Protein AF-A0AAV4SUC7-F1 (afdb_monomer_lite)

pLDDT: mean 70.91, std 11.7, range [41.84, 91.31]

Structure (mmCIF, N/CA/C/O backbone):
data_AF-A0AAV4SUC7-F1
#
_entry.id   AF-A0AAV4SUC7-F1
#
loop_
_atom_site.group_PDB
_atom_site.id
_atom_site.type_symbol
_atom_site.label_atom_id
_atom_site.label_alt_id
_atom_site.label_comp_id
_atom_site.label_asym_id
_atom_site.label_entity_id
_atom_site.label_seq_id
_atom_site.pdbx_PDB_ins_code
_atom_site.Cartn_x
_atom_site.Cartn_y
_atom_site.Cartn_z
_atom_site.occupancy
_atom_site.B_iso_or_equiv
_atom_site.auth_seq_id
_atom_site.auth_comp_id
_atom_site.auth_asym_id
_atom_site.auth_atom_id
_atom_site.pdbx_PDB_model_num
ATOM 1 N N . MET A 1 1 ? 20.711 2.501 -16.975 1.00 49.78 1 MET A N 1
ATOM 2 C CA . MET A 1 1 ? 21.739 2.058 -16.014 1.00 49.78 1 MET A CA 1
ATOM 3 C C . MET A 1 1 ? 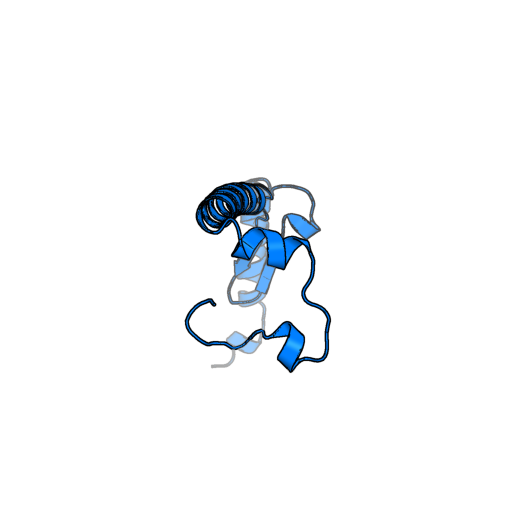21.252 2.358 -14.606 1.00 49.78 1 MET A C 1
ATOM 5 O O . MET A 1 1 ? 21.245 3.517 -14.207 1.00 49.78 1 MET A O 1
ATOM 9 N N . VAL A 1 2 ? 20.774 1.344 -13.889 1.00 52.22 2 VAL A N 1
ATOM 10 C CA . VAL A 1 2 ? 20.628 1.419 -12.431 1.00 52.22 2 VAL A CA 1
ATOM 11 C C . VAL A 1 2 ? 21.550 0.328 -11.896 1.00 52.22 2 VAL A C 1
ATOM 13 O O . VAL A 1 2 ? 21.175 -0.827 -11.772 1.00 52.22 2 VAL A O 1
ATOM 16 N N . LEU A 1 3 ? 22.816 0.723 -11.749 1.00 55.16 3 LEU A N 1
ATOM 17 C CA . LEU A 1 3 ? 23.956 0.028 -11.130 1.00 55.16 3 LEU A CA 1
ATOM 18 C C . LEU A 1 3 ? 24.468 -1.285 -11.749 1.00 55.16 3 LEU A C 1
ATOM 20 O O . LEU A 1 3 ? 25.678 -1.465 -11.796 1.00 55.16 3 LEU A O 1
ATOM 24 N N . ALA A 1 4 ? 23.628 -2.126 -12.340 1.00 56.91 4 ALA A N 1
ATOM 25 C CA . ALA A 1 4 ? 24.063 -3.175 -13.260 1.00 56.91 4 ALA A CA 1
ATOM 26 C C . ALA A 1 4 ? 23.516 -2.839 -14.647 1.00 56.91 4 ALA A C 1
ATOM 28 O O . ALA A 1 4 ? 22.411 -2.310 -14.780 1.00 56.91 4 ALA A O 1
ATOM 29 N N . ASN A 1 5 ? 24.260 -3.126 -15.709 1.00 60.97 5 ASN A N 1
ATOM 30 C CA . ASN A 1 5 ? 23.792 -2.976 -17.091 1.00 60.97 5 ASN A CA 1
ATOM 31 C C . ASN A 1 5 ? 22.766 -4.076 -17.451 1.00 60.97 5 ASN A C 1
ATOM 33 O O . ASN A 1 5 ? 22.826 -4.695 -18.505 1.00 60.97 5 ASN A O 1
ATOM 37 N N . PHE A 1 6 ? 21.869 -4.378 -16.514 1.00 64.44 6 PHE A N 1
ATOM 38 C CA . PHE A 1 6 ? 20.906 -5.456 -16.560 1.00 64.44 6 PHE A CA 1
ATOM 39 C C . PHE A 1 6 ? 19.524 -4.834 -16.680 1.00 64.44 6 PHE A C 1
ATOM 41 O O . PHE A 1 6 ? 19.015 -4.210 -15.749 1.00 64.44 6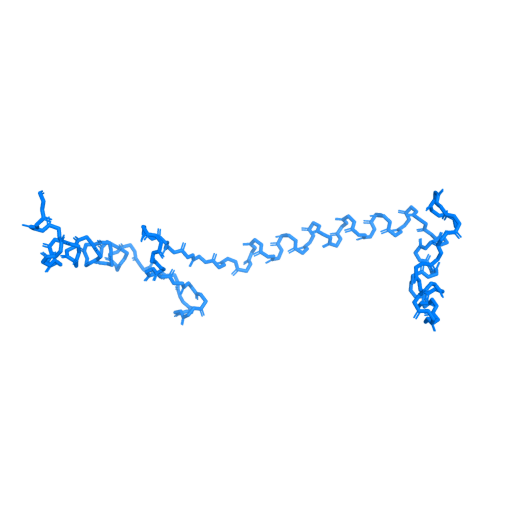 PHE A O 1
ATOM 48 N N . ASN A 1 7 ? 18.942 -4.953 -17.867 1.00 68.75 7 ASN A N 1
ATOM 49 C CA . ASN A 1 7 ? 17.557 -4.591 -18.094 1.00 68.75 7 ASN A CA 1
ATOM 50 C C . ASN A 1 7 ? 16.725 -5.867 -17.869 1.00 68.75 7 ASN A C 1
ATOM 52 O O . ASN A 1 7 ? 16.747 -6.744 -18.735 1.00 68.75 7 ASN A O 1
ATOM 56 N N . PRO A 1 8 ? 16.042 -6.021 -16.717 1.00 72.62 8 PRO A N 1
ATOM 57 C CA . PRO A 1 8 ? 15.377 -7.275 -16.354 1.00 72.62 8 PRO A CA 1
ATOM 58 C C . PRO A 1 8 ? 14.304 -7.674 -17.372 1.00 72.62 8 PRO A C 1
ATOM 60 O O . PRO A 1 8 ? 14.079 -8.857 -17.594 1.00 72.62 8 PRO A O 1
ATOM 63 N N . PHE A 1 9 ? 13.702 -6.700 -18.059 1.00 74.50 9 PHE A N 1
ATOM 64 C CA . PHE A 1 9 ? 12.746 -6.945 -19.138 1.00 74.50 9 PHE A CA 1
ATOM 65 C C . PHE A 1 9 ? 13.406 -7.625 -20.340 1.00 74.50 9 PHE A C 1
ATOM 67 O O . PHE A 1 9 ? 12.907 -8.638 -20.820 1.00 74.50 9 PHE A O 1
ATOM 74 N N . VAL A 1 10 ? 14.586 -7.146 -20.746 1.00 72.06 10 VAL A N 1
ATOM 75 C CA . VAL A 1 10 ? 15.376 -7.752 -21.831 1.00 72.06 10 VAL A CA 1
ATOM 76 C C . VAL A 1 10 ? 15.850 -9.152 -21.438 1.00 72.06 10 VAL A C 1
ATOM 78 O O . VAL A 1 10 ? 15.812 -10.060 -22.262 1.00 72.06 10 VAL A O 1
ATOM 81 N N . ALA A 1 11 ? 16.223 -9.355 -20.171 1.00 73.75 11 ALA A N 1
ATOM 82 C CA . ALA A 1 11 ? 16.588 -10.674 -19.653 1.00 73.75 11 ALA A CA 1
ATOM 83 C C . ALA A 1 11 ? 15.403 -11.659 -19.614 1.00 73.75 11 ALA A C 1
ATOM 85 O O . ALA A 1 11 ? 15.602 -12.859 -19.771 1.00 73.75 11 ALA A O 1
ATOM 86 N N . MET A 1 12 ? 14.175 -11.158 -19.458 1.00 78.50 12 MET A N 1
ATOM 87 C CA . MET A 1 12 ? 12.932 -11.934 -19.556 1.00 78.50 12 MET A CA 1
ATOM 88 C C . MET A 1 12 ? 12.376 -12.012 -20.993 1.00 78.50 12 MET A C 1
ATOM 90 O O . MET A 1 12 ? 11.262 -12.489 -21.185 1.00 78.50 12 MET A O 1
ATOM 94 N N . GLY A 1 13 ? 13.107 -11.527 -22.008 1.00 78.50 13 GLY A N 1
ATOM 95 C CA . GLY A 1 13 ? 12.666 -11.530 -23.412 1.00 78.50 13 GLY A CA 1
ATOM 96 C C . GLY A 1 13 ? 11.475 -10.609 -23.710 1.00 78.50 13 GLY A C 1
ATOM 97 O O . GLY A 1 13 ? 10.844 -10.733 -24.757 1.00 78.50 13 GLY A O 1
ATOM 98 N N . THR A 1 14 ? 11.151 -9.689 -22.799 1.00 78.88 14 THR A N 1
ATOM 99 C CA . THR A 1 14 ? 10.010 -8.774 -22.906 1.00 78.88 14 THR A CA 1
ATOM 100 C C . THR A 1 14 ? 10.465 -7.355 -23.230 1.00 78.88 14 THR A C 1
ATOM 102 O O . THR A 1 14 ? 11.534 -6.895 -22.819 1.00 78.88 14 THR A O 1
ATOM 105 N N . VAL A 1 15 ? 9.646 -6.631 -23.995 1.00 80.19 15 VAL A N 1
ATOM 106 C CA . VAL A 1 15 ? 9.900 -5.215 -24.285 1.00 80.19 15 VAL A CA 1
ATOM 107 C C . VAL A 1 15 ? 9.773 -4.395 -23.003 1.00 80.19 15 VAL A C 1
ATOM 109 O O . VAL A 1 15 ? 8.842 -4.585 -22.222 1.00 80.19 15 VAL A O 1
ATOM 112 N N . THR A 1 16 ? 10.713 -3.475 -22.771 1.00 80.50 16 THR A N 1
ATOM 113 C CA . THR A 1 16 ? 10.644 -2.588 -21.605 1.00 80.50 16 THR A CA 1
ATOM 114 C C . THR A 1 16 ? 9.406 -1.689 -21.720 1.00 80.50 16 THR A C 1
ATOM 116 O O . THR A 1 16 ? 9.287 -0.957 -22.705 1.00 80.50 16 THR A O 1
ATOM 119 N N . PRO A 1 17 ? 8.494 -1.694 -20.733 1.00 83.31 17 PRO A N 1
ATOM 120 C CA . PRO A 1 17 ? 7.290 -0.871 -20.781 1.00 83.31 17 PRO A CA 1
ATOM 121 C C . PRO A 1 17 ? 7.604 0.631 -20.839 1.00 83.31 17 PRO A C 1
ATOM 123 O O . PRO A 1 17 ? 8.517 1.107 -20.161 1.00 83.31 17 PRO A O 1
ATOM 126 N N . ALA A 1 18 ? 6.800 1.402 -21.580 1.00 82.62 18 ALA A N 1
ATOM 127 C CA . ALA A 1 18 ? 7.019 2.841 -21.776 1.00 82.62 18 ALA A CA 1
ATOM 128 C C . ALA A 1 18 ? 7.042 3.641 -20.458 1.00 82.62 18 ALA A C 1
ATOM 130 O O . ALA A 1 18 ? 7.870 4.537 -20.296 1.00 82.62 18 ALA A O 1
ATOM 131 N N . PHE A 1 19 ? 6.201 3.278 -19.482 1.00 82.38 19 PHE A N 1
ATOM 132 C CA . PHE A 1 19 ? 6.202 3.919 -18.161 1.00 82.38 19 PHE A CA 1
ATOM 133 C C . PHE A 1 19 ? 7.527 3.685 -17.413 1.00 82.38 19 PHE A C 1
ATOM 135 O O . PHE A 1 19 ? 8.048 4.590 -16.768 1.00 82.38 19 PHE A O 1
ATOM 142 N N . PHE A 1 20 ? 8.123 2.495 -17.547 1.00 80.69 20 PHE A N 1
ATOM 143 C CA . PHE A 1 20 ? 9.402 2.160 -16.924 1.00 80.69 20 PHE A CA 1
ATOM 144 C C . PHE A 1 20 ? 10.562 2.916 -17.578 1.00 80.69 20 PHE A C 1
ATOM 146 O O . PHE A 1 20 ? 11.441 3.442 -16.891 1.00 80.69 20 PHE A O 1
ATOM 153 N N . VAL A 1 21 ? 10.536 3.054 -18.907 1.00 81.88 21 VAL A N 1
ATOM 154 C CA . VAL A 1 21 ? 11.488 3.910 -19.631 1.00 81.88 21 VAL A CA 1
ATOM 155 C C . VAL A 1 21 ? 11.375 5.358 -19.147 1.00 81.88 21 VAL A C 1
ATOM 157 O O . VAL A 1 21 ? 12.386 5.963 -18.795 1.00 81.88 21 VAL A O 1
ATOM 160 N N . TRP A 1 22 ? 10.158 5.888 -19.023 1.00 83.75 22 TRP A N 1
ATOM 161 C CA . TRP A 1 22 ? 9.930 7.243 -18.519 1.00 83.75 22 TRP A CA 1
ATOM 162 C C . TRP A 1 22 ? 10.447 7.441 -17.083 1.00 83.75 22 TRP A C 1
ATOM 164 O O . TRP A 1 22 ? 11.129 8.433 -16.809 1.00 83.75 22 TRP A O 1
ATOM 174 N N . MET A 1 23 ? 10.215 6.475 -16.185 1.00 82.31 23 MET A N 1
ATOM 175 C CA . MET A 1 23 ? 10.725 6.522 -14.807 1.00 82.31 23 MET A CA 1
ATOM 176 C C . MET A 1 23 ? 12.257 6.508 -14.754 1.00 82.31 23 MET A C 1
ATOM 178 O O . MET A 1 23 ? 12.868 7.235 -13.972 1.00 82.31 23 MET A O 1
ATOM 182 N N . THR A 1 24 ? 12.903 5.702 -15.602 1.00 78.75 24 THR A N 1
ATOM 183 C CA . THR A 1 24 ? 14.374 5.628 -15.644 1.00 78.75 24 THR A CA 1
ATOM 184 C C . THR A 1 24 ? 15.022 6.867 -16.266 1.00 78.75 24 THR A C 1
ATOM 186 O O . THR A 1 24 ? 16.168 7.182 -15.918 1.00 78.75 24 THR A O 1
ATOM 189 N N . GLN A 1 25 ? 14.307 7.591 -17.131 1.00 84.94 25 GLN A N 1
ATOM 190 C CA . GLN A 1 25 ? 14.718 8.896 -17.657 1.00 84.94 25 GLN A CA 1
ATOM 191 C C . GLN A 1 25 ? 14.544 10.008 -16.611 1.00 84.94 25 GLN A C 1
ATOM 193 O O . GLN A 1 25 ? 15.456 10.806 -16.418 1.00 84.94 25 GLN A O 1
ATOM 198 N N . ASN A 1 26 ? 13.436 10.004 -15.863 1.00 86.94 26 ASN A N 1
ATOM 199 C CA . ASN A 1 26 ? 13.083 11.043 -14.890 1.00 86.94 26 ASN A CA 1
ATOM 200 C C . ASN A 1 26 ? 13.172 10.536 -13.443 1.00 86.94 26 ASN A C 1
ATOM 202 O O . ASN A 1 26 ? 12.202 10.593 -12.689 1.00 86.94 26 ASN A O 1
ATOM 206 N N . LYS A 1 27 ? 14.353 10.050 -13.038 1.00 80.25 27 LYS A N 1
ATOM 207 C CA . LYS A 1 27 ? 14.548 9.340 -11.756 1.00 80.25 27 LYS A CA 1
ATOM 208 C C . LYS A 1 27 ? 14.094 10.135 -10.527 1.00 80.25 27 LYS A C 1
ATOM 210 O O . LYS A 1 27 ? 13.531 9.556 -9.606 1.00 80.25 27 LYS A O 1
ATOM 215 N N . LEU A 1 28 ? 14.330 11.449 -10.513 1.00 86.25 28 LEU A N 1
ATOM 216 C CA . LEU A 1 28 ? 13.985 12.311 -9.378 1.00 86.25 28 LEU A CA 1
ATOM 217 C C . LEU A 1 28 ? 12.465 12.523 -9.275 1.00 86.25 28 LEU A C 1
ATOM 219 O O . LEU A 1 28 ? 11.900 12.358 -8.199 1.00 86.25 28 LEU A O 1
ATOM 223 N N . TYR A 1 29 ? 11.789 12.777 -10.400 1.00 86.12 29 TYR A N 1
ATOM 224 C CA . TYR A 1 29 ? 10.325 12.879 -10.453 1.00 86.12 29 TYR A CA 1
ATOM 225 C C . TYR A 1 29 ? 9.636 11.551 -10.140 1.00 86.12 29 TYR A C 1
ATOM 227 O O . TYR A 1 29 ? 8.681 11.531 -9.371 1.00 86.12 29 TYR A O 1
ATOM 235 N N . ALA A 1 30 ? 10.134 10.441 -10.691 1.00 86.38 30 ALA A N 1
ATOM 236 C CA . ALA A 1 30 ? 9.604 9.111 -10.410 1.00 86.38 30 ALA A CA 1
ATOM 237 C C . ALA A 1 30 ? 9.736 8.758 -8.921 1.00 86.38 30 ALA A C 1
ATOM 239 O O . ALA A 1 30 ? 8.781 8.270 -8.326 1.00 86.38 30 ALA A O 1
ATOM 240 N N . CYS A 1 31 ? 10.880 9.067 -8.301 1.00 86.88 31 CYS A N 1
ATOM 241 C CA . CYS A 1 31 ? 11.094 8.866 -6.868 1.00 86.88 31 CYS A CA 1
ATOM 242 C C . CYS A 1 31 ? 10.096 9.670 -6.021 1.00 86.88 31 CYS A C 1
ATOM 244 O O . CYS A 1 31 ? 9.428 9.105 -5.158 1.00 86.88 31 CYS A O 1
ATOM 246 N N . LEU A 1 32 ? 9.936 10.967 -6.308 1.00 90.50 32 LEU A N 1
ATOM 247 C CA . LEU A 1 32 ? 8.983 11.819 -5.592 1.00 90.50 32 LEU A CA 1
ATOM 248 C C . LEU A 1 32 ? 7.537 11.344 -5.782 1.00 90.50 32 LEU A C 1
ATOM 250 O O . LEU A 1 32 ? 6.781 11.291 -4.817 1.00 90.50 32 LEU A O 1
ATOM 254 N N . MET A 1 33 ? 7.154 10.955 -7.000 1.00 90.00 33 MET A N 1
ATOM 255 C CA . MET A 1 33 ? 5.811 10.447 -7.278 1.00 90.00 33 MET A CA 1
ATOM 256 C C . MET A 1 33 ? 5.534 9.146 -6.521 1.00 90.00 33 MET A C 1
ATOM 258 O O . MET A 1 33 ? 4.475 9.022 -5.914 1.00 90.00 33 MET A O 1
ATOM 262 N N . VAL A 1 34 ? 6.484 8.204 -6.509 1.00 88.56 34 VAL A N 1
ATOM 263 C CA . VAL A 1 34 ? 6.369 6.960 -5.734 1.00 88.56 34 VAL A CA 1
ATOM 264 C C . VAL A 1 34 ? 6.286 7.264 -4.242 1.00 88.56 34 VAL A C 1
ATOM 266 O O . VAL A 1 34 ? 5.431 6.705 -3.573 1.00 88.56 34 VAL A O 1
ATOM 269 N N . PHE A 1 35 ? 7.089 8.193 -3.720 1.00 89.62 35 PHE A N 1
ATOM 270 C CA . PHE A 1 35 ? 7.019 8.595 -2.315 1.00 89.62 35 PHE A CA 1
ATOM 271 C C . PHE A 1 35 ? 5.637 9.148 -1.936 1.00 89.62 35 PHE A C 1
ATOM 273 O O . PHE A 1 35 ? 5.045 8.714 -0.949 1.00 89.62 35 PHE A O 1
ATOM 280 N N . PHE A 1 36 ? 5.082 10.075 -2.720 1.00 91.31 36 PHE A N 1
ATOM 281 C CA . PHE A 1 36 ? 3.748 10.619 -2.449 1.00 91.31 36 PHE A CA 1
ATOM 282 C C . PHE A 1 36 ? 2.638 9.585 -2.641 1.00 91.31 36 PHE A C 1
ATOM 284 O O . PHE A 1 36 ? 1.699 9.540 -1.844 1.00 91.31 36 PHE A O 1
ATOM 291 N N . LEU A 1 37 ? 2.745 8.746 -3.673 1.00 90.31 37 LEU A N 1
ATOM 292 C CA . LEU A 1 37 ? 1.775 7.692 -3.941 1.00 90.31 37 LEU A CA 1
ATOM 293 C C . LEU A 1 37 ? 1.779 6.654 -2.821 1.00 90.31 37 LEU A C 1
ATOM 295 O O . LEU A 1 37 ? 0.708 6.314 -2.340 1.00 90.31 37 LEU A O 1
ATOM 299 N N . SER A 1 38 ? 2.948 6.208 -2.361 1.00 87.31 38 SER A N 1
ATOM 300 C CA . SER A 1 38 ? 3.066 5.288 -1.229 1.00 87.31 38 SER A CA 1
ATOM 301 C C . SER A 1 38 ? 2.495 5.894 0.046 1.00 87.31 38 SER A C 1
ATOM 303 O O . SER A 1 38 ? 1.672 5.250 0.673 1.00 87.31 38 SER A O 1
ATOM 305 N N . ASN A 1 39 ? 2.813 7.151 0.382 1.00 86.44 39 ASN A N 1
ATOM 306 C CA . ASN A 1 39 ? 2.217 7.814 1.552 1.00 86.44 39 ASN A CA 1
ATOM 307 C C . ASN A 1 39 ? 0.687 7.925 1.446 1.00 86.44 39 ASN A C 1
ATOM 309 O O . ASN A 1 39 ? -0.029 7.755 2.429 1.00 86.44 39 ASN A O 1
ATOM 313 N N . THR A 1 40 ? 0.172 8.199 0.245 1.00 86.12 40 THR A N 1
ATOM 314 C CA . THR A 1 40 ? -1.275 8.258 0.008 1.00 86.12 40 THR A CA 1
ATOM 315 C C . THR A 1 40 ? -1.895 6.871 0.124 1.00 86.12 40 THR A C 1
ATOM 317 O O . THR A 1 40 ? -2.919 6.729 0.777 1.00 86.12 40 THR A O 1
ATOM 320 N N . LEU A 1 41 ? -1.283 5.844 -0.469 1.00 84.69 41 LEU A N 1
A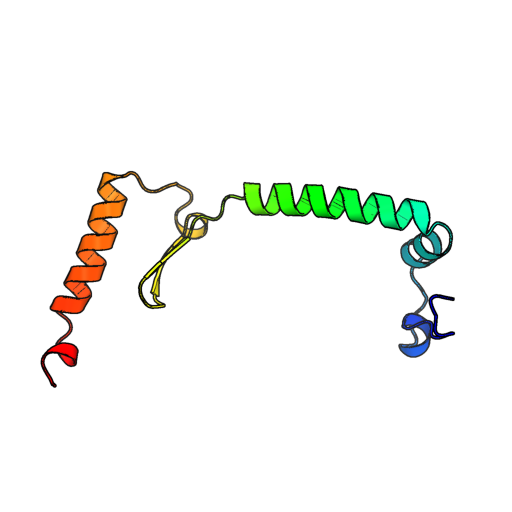TOM 321 C CA . LEU A 1 41 ? -1.751 4.461 -0.409 1.00 84.69 41 LEU A CA 1
ATOM 322 C C . LEU A 1 41 ? -1.685 3.902 1.009 1.00 84.69 41 LEU A C 1
ATOM 324 O O . LEU A 1 41 ? -2.648 3.287 1.434 1.00 84.69 41 LEU A O 1
ATOM 328 N N . GLU A 1 42 ? -0.613 4.144 1.758 1.00 80.62 42 GLU A N 1
ATOM 329 C CA . GLU A 1 42 ? -0.515 3.797 3.177 1.00 80.62 42 GLU A CA 1
ATOM 330 C C . GLU A 1 42 ? -1.603 4.511 3.977 1.00 80.62 42 GLU A C 1
ATOM 332 O O . GLU A 1 42 ? -2.320 3.867 4.735 1.00 80.62 42 GLU A O 1
ATOM 337 N N . GLY A 1 43 ? -1.814 5.808 3.735 1.00 77.06 43 GLY A N 1
ATOM 338 C CA . GLY A 1 43 ? -2.922 6.555 4.327 1.00 77.06 43 GLY A CA 1
ATOM 339 C C . GLY A 1 43 ? -4.288 5.957 3.984 1.00 77.06 43 GLY A C 1
ATOM 340 O O . GLY A 1 43 ? -5.134 5.825 4.862 1.00 77.06 43 GLY A O 1
ATOM 341 N N . GLN A 1 44 ? -4.500 5.534 2.737 1.00 72.56 44 GLN A N 1
ATOM 342 C CA . GLN A 1 44 ? -5.736 4.887 2.297 1.00 72.56 44 GLN A CA 1
ATOM 343 C C . GLN A 1 44 ? -5.888 3.482 2.880 1.00 72.56 44 GLN A C 1
ATOM 345 O O . GLN A 1 44 ? -6.981 3.147 3.303 1.00 72.56 44 GLN A O 1
ATOM 350 N N . LEU A 1 45 ? -4.828 2.677 2.962 1.00 67.31 45 LEU A N 1
ATOM 351 C CA . LEU A 1 45 ? -4.838 1.324 3.527 1.00 67.31 45 LEU A CA 1
ATOM 352 C C . LEU A 1 45 ? -5.071 1.357 5.038 1.00 67.31 45 LEU A C 1
ATOM 354 O O . LEU A 1 45 ? -5.940 0.643 5.531 1.00 67.31 45 LEU A O 1
ATOM 358 N N . ILE A 1 46 ? -4.398 2.255 5.757 1.00 67.81 46 ILE A N 1
ATOM 359 C CA . ILE A 1 46 ? -4.662 2.524 7.176 1.00 67.81 46 ILE A CA 1
ATOM 360 C C . ILE A 1 46 ? -6.098 3.049 7.351 1.00 67.81 46 ILE A C 1
ATOM 362 O O . ILE A 1 46 ? -6.809 2.627 8.262 1.00 67.81 46 ILE A O 1
ATOM 366 N N . SER A 1 47 ? -6.570 3.910 6.443 1.00 56.16 47 SER A N 1
ATOM 367 C CA . SER A 1 47 ? -7.929 4.465 6.473 1.00 56.16 47 SER A CA 1
ATOM 368 C C . SER A 1 47 ? -9.021 3.511 5.974 1.00 56.16 47 SER A C 1
ATOM 370 O O . SER A 1 47 ? -10.184 3.742 6.313 1.00 56.16 47 SER A O 1
ATOM 372 N N . THR A 1 48 ? -8.706 2.432 5.236 1.00 59.03 48 THR A N 1
ATOM 373 C CA . THR A 1 48 ? -9.684 1.362 4.950 1.00 59.03 48 THR A CA 1
ATOM 374 C C . THR A 1 48 ? -10.188 0.763 6.259 1.00 59.03 48 THR A C 1
ATOM 376 O O . THR A 1 48 ? -11.317 0.275 6.331 1.00 59.03 48 THR A O 1
ATOM 379 N N . GLY A 1 49 ? -9.394 0.909 7.331 1.00 55.97 49 GLY A N 1
ATOM 380 C CA . GLY A 1 49 ? -9.842 0.754 8.703 1.00 55.97 49 GLY A CA 1
ATOM 381 C C . GLY A 1 49 ? -10.371 -0.644 8.958 1.00 55.97 49 GLY A C 1
ATOM 382 O O . GLY A 1 49 ? -11.332 -0.773 9.719 1.00 55.97 49 GLY A O 1
ATOM 383 N N . ALA A 1 50 ? -9.805 -1.643 8.271 1.00 63.5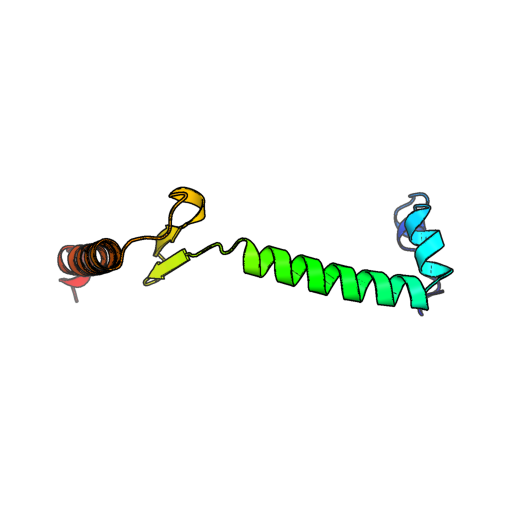0 50 ALA A N 1
ATOM 384 C CA . ALA A 1 50 ? -10.014 -3.050 8.548 1.00 63.50 50 ALA A CA 1
ATOM 385 C C . ALA A 1 50 ? -9.624 -3.278 10.007 1.00 63.50 50 ALA A C 1
ATOM 387 O O . ALA A 1 50 ? -8.478 -3.092 10.406 1.00 63.50 50 ALA A O 1
ATOM 388 N N . PHE A 1 51 ? -10.632 -3.554 10.820 1.00 64.62 51 PHE A N 1
ATOM 389 C CA . PHE A 1 51 ? -10.477 -3.761 12.243 1.00 64.62 51 PHE A CA 1
ATOM 390 C C . PHE A 1 51 ? -10.778 -5.225 12.500 1.00 64.62 51 PHE A C 1
ATOM 392 O O . PHE A 1 51 ? -11.903 -5.674 12.261 1.00 64.62 51 PHE A O 1
ATOM 399 N N . GLU A 1 52 ? -9.758 -5.952 12.932 1.00 70.00 52 GLU A N 1
ATOM 400 C CA . GLU A 1 52 ? -9.841 -7.381 13.188 1.00 70.00 52 GLU A CA 1
ATOM 401 C C . GLU A 1 52 ? -9.403 -7.655 14.623 1.00 70.00 52 GLU A C 1
ATOM 403 O O . GLU A 1 52 ? -8.382 -7.139 15.080 1.00 70.00 52 GLU A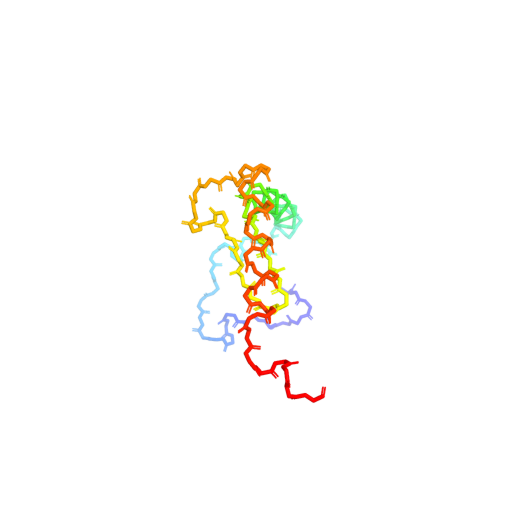 O 1
ATOM 408 N N . ILE A 1 53 ? -10.201 -8.438 15.347 1.00 67.88 53 ILE A N 1
ATOM 409 C CA . ILE A 1 53 ? -9.880 -8.893 16.699 1.00 67.88 53 ILE A CA 1
ATOM 410 C C . ILE A 1 53 ? -9.515 -10.365 16.596 1.00 67.88 53 ILE A C 1
ATOM 412 O O . ILE A 1 53 ? -10.357 -11.212 16.287 1.00 67.88 53 ILE A O 1
ATOM 416 N N . ILE A 1 54 ? -8.247 -10.652 16.866 1.00 72.88 54 ILE A N 1
ATOM 417 C CA . ILE A 1 54 ? -7.688 -11.999 16.873 1.00 72.88 54 ILE A CA 1
ATOM 418 C C . ILE A 1 54 ? -7.386 -12.361 18.323 1.00 72.88 54 ILE A C 1
ATOM 420 O O . ILE A 1 54 ? -6.757 -11.585 19.046 1.00 72.88 54 ILE A O 1
ATOM 424 N N . PHE A 1 55 ? -7.811 -13.545 18.749 1.00 68.19 55 PHE A N 1
ATOM 425 C CA . PHE A 1 55 ? -7.536 -14.054 20.088 1.00 68.19 55 PHE A CA 1
ATOM 426 C C . PHE A 1 55 ? -7.000 -15.477 19.998 1.00 68.19 55 PHE A C 1
ATOM 428 O O . PHE A 1 55 ? -7.689 -16.360 19.494 1.00 68.19 55 PHE A O 1
ATOM 435 N N . ASN A 1 56 ? -5.777 -15.696 20.501 1.00 61.03 56 ASN A N 1
ATOM 436 C CA . ASN A 1 56 ? -5.086 -16.993 20.450 1.00 61.03 56 ASN A CA 1
ATOM 437 C C . ASN A 1 56 ? -5.188 -17.663 19.064 1.00 61.03 56 ASN A C 1
ATOM 439 O O . ASN A 1 56 ? -5.622 -18.807 18.958 1.00 61.03 56 ASN A O 1
ATOM 443 N N . ASP A 1 57 ? -4.847 -16.910 18.015 1.00 68.38 57 ASP A N 1
ATOM 444 C CA . ASP A 1 57 ? -4.827 -17.357 16.613 1.00 68.38 57 ASP A CA 1
ATOM 445 C C . ASP A 1 57 ? -6.192 -17.684 15.977 1.00 68.38 57 ASP A C 1
ATOM 447 O O . ASP A 1 57 ? -6.245 -18.180 14.852 1.00 68.38 57 ASP A O 1
ATOM 451 N N . VAL A 1 58 ? -7.307 -17.347 16.638 1.00 70.62 58 VAL A N 1
ATOM 452 C CA . VAL A 1 58 ? -8.656 -17.432 16.056 1.00 70.62 58 VAL A CA 1
ATOM 453 C C . VAL A 1 58 ? -9.186 -16.021 15.766 1.00 70.62 58 VAL A C 1
ATOM 455 O O . VAL A 1 58 ? -9.267 -15.206 16.693 1.00 70.62 58 VAL A O 1
ATOM 458 N N . PRO A 1 59 ? -9.553 -15.697 14.508 1.00 66.12 59 PRO A N 1
ATOM 459 C CA . PRO A 1 59 ? -10.216 -14.437 14.192 1.00 66.12 59 PRO A CA 1
ATOM 460 C C . PRO A 1 59 ? -11.644 -14.478 14.749 1.00 66.12 59 PRO A C 1
ATOM 462 O O . PRO A 1 59 ? -12.455 -15.291 14.313 1.00 66.12 59 PRO A O 1
ATOM 465 N N . ILE A 1 60 ? -11.948 -13.636 15.742 1.00 70.00 60 ILE A N 1
ATOM 466 C CA . ILE A 1 60 ? -13.284 -13.595 16.367 1.00 70.00 60 ILE A CA 1
ATOM 467 C C . ILE A 1 60 ? -14.153 -12.481 15.775 1.00 70.00 60 ILE A C 1
ATOM 469 O O . ILE A 1 60 ? -15.379 -12.527 15.856 1.00 70.00 60 ILE A O 1
ATOM 473 N N . TRP A 1 61 ? -13.534 -11.463 15.177 1.00 68.69 61 TRP A N 1
ATOM 474 C CA . TRP A 1 61 ? -14.261 -10.397 14.504 1.00 68.69 61 TRP A CA 1
ATOM 475 C C . TRP A 1 61 ? -13.432 -9.802 13.380 1.00 68.69 61 TRP A C 1
ATOM 477 O O . TRP A 1 61 ? -12.278 -9.441 13.600 1.00 68.69 61 TRP A O 1
ATOM 487 N N . SER A 1 62 ? -14.042 -9.612 12.214 1.00 66.12 62 SER A N 1
ATOM 488 C CA . SER A 1 62 ? -13.494 -8.776 11.151 1.00 66.12 62 SER A CA 1
ATOM 489 C C . SER A 1 62 ? -14.536 -7.757 10.709 1.00 66.12 62 SER A C 1
ATOM 491 O O . SER A 1 62 ? -15.685 -8.085 10.394 1.00 66.12 62 SER A O 1
ATOM 493 N N . LYS A 1 63 ? -14.139 -6.483 10.663 1.00 68.44 63 LYS A N 1
ATOM 494 C CA . LYS A 1 63 ? -14.962 -5.403 10.103 1.00 68.44 63 LYS A CA 1
ATOM 495 C C . LYS A 1 63 ? -15.225 -5.613 8.608 1.00 68.44 63 LYS A C 1
ATOM 497 O O . LYS A 1 63 ? -16.236 -5.126 8.110 1.00 68.44 63 LYS A O 1
ATOM 502 N N . ILE A 1 64 ? -14.346 -6.330 7.901 1.00 64.56 64 ILE A N 1
ATOM 503 C CA . ILE A 1 64 ? -14.530 -6.628 6.473 1.00 64.56 64 ILE A CA 1
ATOM 504 C C . ILE A 1 64 ? -15.668 -7.634 6.271 1.00 64.56 64 ILE A C 1
ATOM 506 O O . ILE A 1 64 ? -16.452 -7.482 5.340 1.00 64.56 64 ILE A O 1
ATOM 510 N N . GLU A 1 65 ? -15.814 -8.606 7.170 1.00 62.16 65 GLU A N 1
ATOM 511 C CA . GLU A 1 65 ? -16.892 -9.602 7.105 1.00 62.16 65 GLU A CA 1
ATOM 512 C C . GLU A 1 65 ? -18.235 -9.049 7.597 1.00 62.16 65 GLU A C 1
ATOM 514 O O . GLU A 1 65 ? -19.286 -9.350 7.037 1.00 62.16 65 GLU A O 1
ATOM 519 N N . THR A 1 66 ? -18.207 -8.219 8.642 1.00 61.66 66 THR A N 1
ATOM 520 C CA . THR A 1 66 ? -19.423 -7.745 9.329 1.00 61.66 66 THR A CA 1
ATOM 521 C C . THR A 1 66 ? -19.931 -6.390 8.833 1.00 61.66 66 THR A C 1
ATOM 523 O O . THR A 1 66 ? -21.072 -6.022 9.112 1.00 61.66 66 THR A O 1
ATOM 526 N N . GLY A 1 67 ? -19.106 -5.621 8.113 1.00 63.75 67 GLY A N 1
ATOM 527 C CA . GLY A 1 67 ? -19.470 -4.328 7.520 1.00 63.75 67 GLY A CA 1
ATOM 528 C C . GLY A 1 67 ? -19.727 -3.191 8.520 1.00 63.75 67 GLY A C 1
ATOM 529 O O . GLY A 1 67 ? -20.040 -2.074 8.106 1.00 63.75 67 GLY A O 1
ATOM 530 N N . ARG A 1 68 ? -19.587 -3.435 9.830 1.00 72.38 68 ARG A N 1
ATOM 531 C CA . ARG A 1 68 ? -19.793 -2.450 10.906 1.00 72.38 68 ARG A CA 1
ATOM 532 C C . ARG A 1 68 ? -18.771 -2.626 12.031 1.00 72.38 68 ARG A C 1
ATOM 534 O O . ARG A 1 68 ? -18.233 -3.711 12.232 1.00 72.38 68 ARG A O 1
ATOM 541 N N . LEU A 1 69 ? -18.499 -1.548 12.769 1.00 64.38 69 LEU A N 1
ATOM 542 C CA . LEU A 1 69 ? -17.717 -1.625 14.008 1.00 64.38 69 LEU A CA 1
ATOM 543 C C . LEU A 1 69 ? -18.599 -2.226 15.119 1.00 64.38 69 LEU A C 1
ATOM 545 O O . LEU A 1 69 ? -19.758 -1.815 15.226 1.00 64.38 69 LEU A O 1
ATOM 549 N N . PRO A 1 70 ? -18.089 -3.177 15.924 1.00 63.47 70 PRO A N 1
ATOM 550 C CA . PRO A 1 70 ? -18.854 -3.749 17.025 1.00 63.47 70 PRO A CA 1
ATOM 551 C C . PRO A 1 70 ? -19.102 -2.676 18.088 1.00 63.47 70 PRO A C 1
ATOM 553 O O . PRO A 1 70 ? -18.223 -1.863 18.389 1.00 63.47 70 PRO A O 1
ATOM 556 N N . SER A 1 71 ? -20.306 -2.654 18.656 1.00 75.81 71 SER A N 1
ATOM 557 C CA . SER A 1 71 ? -20.591 -1.787 19.801 1.00 75.81 71 SER A CA 1
ATOM 558 C C . SER A 1 71 ? -19.830 -2.280 21.048 1.00 75.81 71 SER A C 1
ATOM 560 O O . SER A 1 71 ? -19.569 -3.479 21.160 1.00 75.81 71 SER A O 1
ATOM 562 N N . PRO A 1 72 ? -19.476 -1.402 22.013 1.00 73.12 72 PRO A N 1
ATOM 563 C CA . PRO A 1 72 ? -18.784 -1.821 23.235 1.00 73.12 72 PRO A CA 1
ATOM 564 C C . PRO A 1 72 ? -19.415 -3.030 23.957 1.00 73.12 72 PRO A C 1
ATOM 566 O O . PRO A 1 72 ? -18.666 -3.934 24.316 1.00 73.12 72 PRO A O 1
ATOM 569 N N . PRO A 1 73 ? -20.750 -3.120 24.143 1.00 72.69 73 PRO A N 1
ATOM 570 C CA . PRO A 1 73 ? -21.357 -4.295 24.774 1.00 72.69 73 PRO A CA 1
ATOM 571 C C . PRO A 1 73 ? -21.267 -5.574 23.923 1.00 72.69 73 PRO A C 1
ATOM 573 O O . PRO A 1 73 ? -21.017 -6.636 24.483 1.00 72.69 73 PRO A O 1
ATOM 576 N N . GLU A 1 74 ? -21.403 -5.492 22.592 1.00 69.19 74 GLU A N 1
ATOM 577 C CA . GLU A 1 74 ? -21.217 -6.656 21.701 1.00 69.19 74 GLU A CA 1
ATOM 578 C C . GLU A 1 74 ? -19.773 -7.179 21.773 1.00 69.19 74 GLU A C 1
ATOM 580 O O . GLU A 1 74 ? -19.547 -8.386 21.786 1.00 69.19 74 GLU A O 1
ATOM 585 N N . LEU A 1 75 ? -18.791 -6.277 21.874 1.00 71.38 75 LEU A N 1
ATOM 586 C CA . LEU A 1 75 ? -17.380 -6.636 22.002 1.00 71.38 75 LEU A CA 1
ATOM 587 C C . LEU A 1 75 ? -17.101 -7.430 23.286 1.00 71.38 75 LEU A C 1
ATOM 589 O O . LEU A 1 75 ? -16.410 -8.445 23.228 1.00 71.38 75 LEU A O 1
ATOM 593 N N . PHE A 1 76 ? -17.660 -7.011 24.427 1.00 74.50 76 PHE A N 1
ATOM 594 C CA . PHE A 1 76 ? -17.528 -7.764 25.679 1.00 74.50 76 PHE A CA 1
ATOM 595 C C . PHE A 1 76 ? -18.186 -9.139 25.595 1.00 74.50 76 PHE A C 1
ATOM 597 O O . PHE A 1 76 ? -17.581 -10.111 26.031 1.00 74.50 76 PHE A O 1
ATOM 604 N N . GLN A 1 77 ? -19.356 -9.243 24.963 1.00 74.12 77 GLN A N 1
ATOM 605 C CA . GLN A 1 77 ? -20.038 -10.522 24.780 1.00 74.12 77 GLN A CA 1
ATOM 606 C C . GLN A 1 77 ? -19.217 -11.501 23.926 1.00 74.12 77 GLN A C 1
ATOM 608 O O . GLN A 1 77 ? -19.056 -12.653 24.304 1.00 74.12 77 GLN A O 1
ATOM 613 N N . ILE A 1 78 ? -18.614 -11.039 22.826 1.00 72.19 78 ILE A N 1
ATOM 614 C CA . ILE A 1 78 ? -17.745 -11.871 21.974 1.00 72.19 78 ILE A CA 1
ATOM 615 C C . ILE A 1 78 ? -16.496 -12.345 22.741 1.00 72.19 78 ILE A C 1
ATOM 617 O O . ILE A 1 78 ? -16.050 -13.488 22.596 1.00 72.19 78 ILE A O 1
ATOM 621 N N . ILE A 1 79 ? -15.920 -11.476 23.577 1.00 72.94 79 ILE A N 1
ATOM 622 C CA . ILE A 1 79 ? -14.778 -11.822 24.433 1.00 72.94 79 ILE A CA 1
ATOM 623 C C . ILE A 1 79 ? -15.197 -12.842 25.502 1.00 72.94 79 ILE A C 1
ATOM 625 O O . ILE A 1 79 ? -14.495 -13.830 25.714 1.00 72.94 79 ILE A O 1
ATOM 629 N N . GLU A 1 80 ? -16.345 -12.648 26.144 1.00 69.69 80 GLU A N 1
ATOM 630 C CA . GLU A 1 80 ? -16.887 -13.580 27.132 1.00 69.69 80 GLU A CA 1
ATOM 631 C C . GLU A 1 80 ? -17.193 -14.942 26.500 1.00 69.69 80 GLU A C 1
ATOM 633 O O . GLU A 1 80 ? -16.700 -15.951 27.001 1.00 69.69 80 GLU A O 1
ATOM 638 N N . ASP A 1 81 ? -17.877 -14.979 25.356 1.00 69.69 81 ASP A N 1
ATOM 639 C CA . ASP A 1 81 ? -18.197 -16.204 24.615 1.00 69.69 81 ASP A CA 1
ATOM 640 C C . ASP A 1 81 ? -16.929 -16.954 24.180 1.00 69.69 81 ASP A C 1
ATOM 642 O O . ASP A 1 81 ? -16.841 -18.174 24.339 1.00 69.69 81 ASP A O 1
ATOM 646 N N . SER A 1 82 ? -15.902 -16.245 23.700 1.00 66.88 82 SER A N 1
ATOM 647 C CA . SER A 1 82 ? -14.617 -16.866 23.342 1.00 66.88 82 SER A CA 1
ATOM 648 C C . SER A 1 82 ? -13.852 -17.402 24.563 1.00 66.88 82 SER A C 1
ATOM 650 O O . SER A 1 82 ? -13.243 -18.476 24.494 1.00 66.88 82 SER A O 1
ATOM 652 N N . SER A 1 83 ? -13.921 -16.715 25.710 1.00 63.94 83 SER A N 1
ATOM 653 C CA . SER A 1 83 ? -13.332 -17.181 26.973 1.00 63.94 83 SER A CA 1
ATOM 654 C C . SER A 1 83 ? -14.089 -18.380 27.574 1.00 63.94 83 SER A C 1
ATOM 656 O O . SER A 1 83 ? -13.473 -19.313 28.098 1.00 63.94 83 SER A O 1
ATOM 658 N N . LEU A 1 84 ? -15.417 -18.408 27.430 1.00 62.22 84 LEU A N 1
ATOM 659 C CA . LEU A 1 84 ? -16.303 -19.466 27.911 1.00 62.22 84 LEU A CA 1
ATOM 660 C C . LEU A 1 84 ? -16.218 -20.721 27.031 1.00 62.22 84 LEU A C 1
ATOM 662 O O . LEU A 1 84 ? -16.192 -21.840 27.550 1.00 62.22 84 LEU A O 1
ATOM 666 N N . PHE A 1 85 ? -16.098 -20.556 25.711 1.00 57.97 85 PHE A N 1
ATOM 667 C CA . PHE A 1 85 ? -15.840 -21.650 24.770 1.00 57.97 85 PHE A CA 1
ATOM 668 C C . PHE A 1 85 ? -14.532 -22.385 25.098 1.00 57.97 85 PHE A C 1
ATOM 670 O O . PHE A 1 85 ? -14.446 -23.603 24.959 1.00 57.97 85 PHE A O 1
ATOM 677 N N . ARG A 1 86 ? -13.521 -21.674 25.617 1.00 58.50 86 ARG A N 1
ATOM 678 C CA . ARG A 1 86 ? -12.303 -22.306 26.143 1.00 58.50 86 ARG A CA 1
ATOM 679 C C . ARG A 1 86 ? -12.558 -23.082 27.436 1.00 58.50 86 ARG A C 1
ATOM 681 O O . ARG A 1 86 ? -12.088 -24.206 27.545 1.00 58.50 86 ARG A O 1
ATOM 688 N N . SER A 1 87 ? -13.301 -22.514 28.386 1.00 56.38 87 SER A N 1
ATOM 689 C CA . SER A 1 87 ? -13.650 -23.184 29.654 1.00 56.38 87 SER A CA 1
ATOM 690 C C . SER A 1 87 ? -14.447 -24.482 29.448 1.00 56.38 87 SER A C 1
ATOM 692 O O . SER A 1 87 ? -14.286 -25.451 30.186 1.00 56.38 87 SER A O 1
ATOM 694 N N . THR A 1 88 ? -15.285 -24.519 28.412 1.00 54.12 88 THR A N 1
ATOM 695 C CA . THR A 1 88 ? -16.162 -25.657 28.100 1.00 54.12 88 THR A CA 1
ATOM 696 C C . THR A 1 88 ? -15.558 -26.657 27.116 1.00 54.12 88 THR A C 1
ATOM 698 O O . THR A 1 88 ? -16.163 -27.702 26.878 1.00 54.12 88 THR A O 1
ATOM 701 N N . ASN A 1 89 ? -14.363 -26.396 26.571 1.00 46.38 89 ASN A N 1
ATOM 702 C CA . ASN A 1 89 ? -13.661 -27.366 25.742 1.00 46.38 89 ASN A CA 1
ATOM 703 C C . ASN A 1 89 ? -13.035 -28.457 26.641 1.00 46.38 89 ASN A C 1
ATOM 705 O O . ASN A 1 89 ? -12.101 -28.171 27.393 1.00 46.38 89 ASN A O 1
ATOM 709 N N . PRO A 1 90 ? -13.489 -29.723 26.562 1.00 54.22 90 PRO A N 1
ATOM 710 C CA . PRO A 1 90 ? -13.035 -30.798 27.448 1.00 54.22 90 PRO A CA 1
ATOM 711 C C . PRO A 1 90 ? -11.549 -31.172 27.282 1.00 54.22 90 PRO A C 1
ATOM 713 O O . PRO A 1 90 ? -11.045 -31.989 28.045 1.00 54.22 90 PRO A O 1
ATOM 716 N N . SER A 1 91 ? -10.828 -30.577 26.325 1.00 57.53 91 SER A N 1
ATOM 717 C CA . SER A 1 91 ? -9.395 -30.820 26.104 1.00 57.53 91 SER A CA 1
ATOM 718 C C . SER A 1 91 ? -8.446 -30.024 27.016 1.00 57.53 91 SER A C 1
ATOM 720 O O . SER A 1 91 ? -7.268 -30.362 27.070 1.00 57.53 91 SER A O 1
ATOM 722 N N . SER A 1 92 ? -8.921 -29.030 27.783 1.00 51.78 92 SER A N 1
ATOM 723 C CA . SER A 1 92 ? -8.127 -28.393 28.857 1.00 51.78 92 SER A CA 1
ATOM 724 C C . SER A 1 92 ? -8.436 -28.928 30.261 1.00 51.78 92 SER A C 1
ATOM 726 O O . SER A 1 92 ? -7.845 -28.464 31.229 1.00 51.78 92 SER A O 1
ATOM 728 N N . MET A 1 93 ? -9.355 -29.893 30.388 1.00 50.06 93 MET A N 1
ATOM 729 C CA . MET A 1 93 ? -9.611 -30.631 31.638 1.00 50.06 93 MET A CA 1
ATOM 730 C C . MET A 1 93 ? -8.818 -31.943 31.731 1.00 50.06 93 MET A C 1
ATOM 732 O O . MET A 1 93 ? -8.971 -32.698 32.689 1.00 50.06 93 MET A O 1
ATOM 736 N N . SER A 1 94 ? -7.946 -32.208 30.759 1.00 48.19 94 SER A N 1
ATOM 737 C CA . SER A 1 94 ? -6.967 -33.287 30.808 1.00 48.19 94 SER A CA 1
ATOM 738 C C . SER A 1 94 ? -5.567 -32.718 30.596 1.00 48.19 94 SER A C 1
ATOM 740 O O . SER A 1 94 ? -5.073 -32.735 29.471 1.00 48.19 94 SER A O 1
ATOM 742 N N . LEU A 1 95 ? -4.986 -32.161 31.662 1.00 41.84 95 LEU A N 1
ATOM 743 C CA . LEU A 1 95 ? -3.600 -32.350 32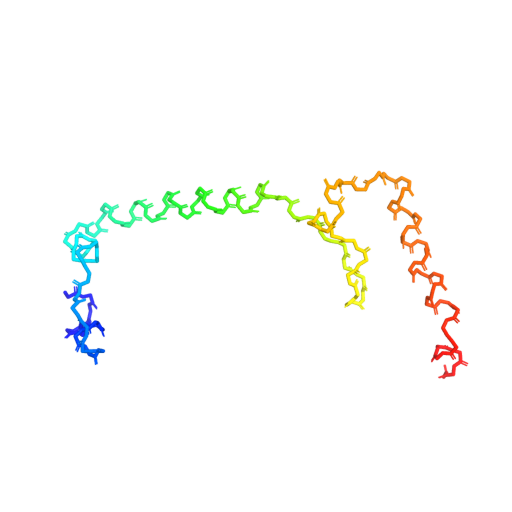.120 1.00 41.84 95 LEU A CA 1
ATOM 744 C C . LEU A 1 95 ? -3.387 -31.592 33.437 1.00 41.84 95 LEU A C 1
ATOM 746 O O . LEU A 1 95 ? -3.701 -30.384 33.481 1.00 41.84 95 LEU A O 1
#

Radius of gyration: 24.8 Å; chains: 1; bounding box: 45×46×56 Å

Organism: NCBI:txid1538125

Foldseek 3Di:
DPPDPDDVCVVVVHDDDPVNVVCVVVVVVVVVVCVVVVVVVVVVVVVVVFDWDADPNRTLDTCVVVVDDDDPVRVVVSVVVVVVVVVPPCVVVPD

Secondary structure (DSSP, 8-state):
-BSBS--HHHHTT-PPPHHHHHHHHSHHHHHHHHHHHHHHHHHHHHHH---EEEETTEEEEEHHHHSSPPPHHHHHHHHHHHHHHHHT-GGGS--

Sequence (95 aa):
MVLANFNPFVAMGTVTPAFFVWMTQNKLYACLMVFFLSNTLEGQLISTGAFEIIFNDVPIWSKIETGRLPSPPELFQIIEDSSLFRSTNPSSMSL

InterPro domains:
  IPR011893 Selenoprotein, Rdx-type [PF10262] (40-81)
  IPR011893 Selenoprotein, Rdx-type [TIGR02174] (38-80)
  IPR019389 Selenoprotein T [PTHR13544] (2-84)
  IPR036249 Thioredoxin-like superfamily [SSF52833] (22-81)